Protein AF-A0AAV9ZT35-F1 (afdb_monomer)

Foldseek 3Di:
DKDFQPVADPPDDPPPPPVQWDKFFAAEPDAQGIIDIDGNVPDPVQKDWDDQHDSFKTWMWGDDPVDIDIDIRGDDDPPDCVRVVSVVVVD

Radius of gyration: 13.41 Å; Cα contacts (8 Å, |Δi|>4): 171; chains: 1; bounding box: 35×23×34 Å

Organism: NCBI:txid2862362

Solvent-accessible surface area (backbone atoms only — not comparable to full-atom values): 5397 Å² total; per-residue (Å²): 90,73,43,63,64,69,78,54,53,91,95,59,71,88,61,84,90,47,80,60,47,45,82,41,65,20,40,47,84,75,71,40,26,9,26,36,43,42,56,62,89,51,64,72,87,36,45,46,73,54,94,48,88,31,24,32,34,18,39,37,38,34,57,54,101,90,50,75,50,75,48,75,29,69,36,55,61,92,97,52,59,66,53,58,60,55,49,65,77,76,109

Secondary structure (DSSP, 8-state):
-EEE---PPTT----TT-TTEEEEEPBSSS---EEEEEETTS-GGGEEE---B-TTEEEEEEE-SS-EEEEEEEPPPTT--HHHHHHHTT-

Structure (mmCIF, N/CA/C/O backbone):
data_AF-A0AAV9ZT35-F1
#
_entry.id   AF-A0AAV9ZT35-F1
#
loop_
_atom_site.group_PDB
_atom_site.id
_atom_site.type_symbol
_atom_site.label_atom_id
_atom_site.label_alt_id
_atom_site.label_comp_id
_atom_site.label_asym_id
_atom_site.label_entity_id
_atom_site.label_seq_id
_atom_site.pdbx_PDB_ins_code
_atom_site.Cartn_x
_atom_site.Cartn_y
_atom_site.Cartn_z
_atom_site.occupancy
_atom_site.B_iso_or_equiv
_atom_site.auth_seq_id
_atom_site.auth_comp_id
_atom_site.auth_asym_id
_atom_site.auth_atom_id
_atom_site.pdbx_PDB_model_num
ATOM 1 N N . ILE A 1 1 ? 1.522 6.614 6.926 1.00 89.88 1 ILE A N 1
ATOM 2 C CA . ILE A 1 1 ? 2.671 7.231 6.212 1.00 89.88 1 ILE A CA 1
ATOM 3 C C . ILE A 1 1 ? 2.860 6.488 4.901 1.00 89.88 1 ILE A C 1
ATOM 5 O O . ILE A 1 1 ? 2.845 5.262 4.927 1.00 89.88 1 ILE A O 1
ATOM 9 N N . CYS A 1 2 ? 3.015 7.204 3.791 1.00 92.88 2 CYS A N 1
ATOM 10 C CA . CYS A 1 2 ? 3.339 6.620 2.490 1.00 92.88 2 CYS A CA 1
ATOM 11 C C . CYS A 1 2 ? 4.835 6.816 2.222 1.00 92.88 2 CYS A C 1
ATOM 13 O O . CYS A 1 2 ? 5.339 7.917 2.422 1.00 92.88 2 CYS A O 1
ATOM 15 N N . ILE A 1 3 ? 5.534 5.755 1.819 1.00 89.56 3 ILE A N 1
ATOM 16 C CA . ILE A 1 3 ? 6.964 5.789 1.489 1.00 89.56 3 ILE A CA 1
ATOM 17 C C . ILE A 1 3 ? 7.142 5.225 0.081 1.00 89.56 3 ILE A C 1
ATOM 19 O O . ILE A 1 3 ? 6.655 4.129 -0.216 1.00 89.56 3 ILE A O 1
ATOM 23 N N . THR A 1 4 ? 7.844 5.967 -0.768 1.00 90.06 4 THR A N 1
ATOM 24 C CA . THR A 1 4 ? 8.302 5.528 -2.089 1.00 90.06 4 THR A CA 1
ATOM 25 C C . THR A 1 4 ? 9.765 5.122 -2.022 1.00 90.06 4 THR A C 1
ATOM 27 O O . THR A 1 4 ? 10.522 5.650 -1.213 1.00 90.06 4 THR A O 1
ATOM 30 N N . GLU A 1 5 ? 10.144 4.158 -2.857 1.00 87.25 5 GLU A N 1
ATOM 31 C CA . GLU A 1 5 ? 11.495 3.598 -2.930 1.00 87.25 5 GLU A CA 1
ATOM 32 C C . GLU A 1 5 ? 12.055 3.183 -1.558 1.00 87.25 5 GLU A C 1
ATOM 34 O O . GLU A 1 5 ? 13.132 3.614 -1.158 1.00 87.25 5 GLU A O 1
ATOM 39 N N . PRO A 1 6 ? 11.368 2.303 -0.804 1.00 79.12 6 PRO A N 1
ATOM 40 C CA . PRO A 1 6 ? 11.839 1.914 0.524 1.00 79.12 6 PRO A CA 1
ATOM 41 C C . PRO A 1 6 ? 13.119 1.048 0.484 1.00 79.12 6 PRO A C 1
ATOM 43 O O . PRO A 1 6 ? 13.652 0.718 1.538 1.00 79.12 6 PRO A O 1
ATOM 46 N N . PHE A 1 7 ? 13.584 0.642 -0.711 1.00 71.81 7 PHE A N 1
ATOM 47 C CA . PHE A 1 7 ? 14.762 -0.206 -0.964 1.00 71.81 7 PHE A CA 1
ATOM 48 C C . PHE A 1 7 ? 14.870 -1.442 -0.055 1.00 71.81 7 PHE A C 1
ATOM 50 O O . PHE A 1 7 ? 15.961 -1.877 0.309 1.00 71.81 7 PHE A O 1
ATOM 57 N N . ILE A 1 8 ? 13.731 -2.049 0.287 1.00 66.44 8 ILE A N 1
ATOM 58 C CA . ILE A 1 8 ? 13.705 -3.262 1.105 1.00 66.44 8 ILE A CA 1
ATOM 59 C C . ILE A 1 8 ? 13.870 -4.482 0.212 1.00 66.44 8 ILE A C 1
ATOM 61 O O . ILE A 1 8 ? 13.058 -4.753 -0.674 1.00 66.44 8 ILE A O 1
ATOM 65 N N . TYR A 1 9 ? 14.955 -5.211 0.451 1.00 62.25 9 TYR A N 1
ATOM 66 C CA . TYR A 1 9 ? 15.260 -6.465 -0.222 1.00 62.25 9 TYR A CA 1
ATOM 67 C C . TYR A 1 9 ? 14.252 -7.555 0.166 1.00 62.25 9 TYR A C 1
ATOM 69 O O . TYR A 1 9 ? 13.723 -7.572 1.279 1.00 62.25 9 TYR A O 1
ATOM 77 N N . SER A 1 10 ? 13.988 -8.489 -0.750 1.00 54.47 10 SER A N 1
ATOM 78 C CA . SER A 1 10 ? 13.081 -9.614 -0.496 1.00 54.47 10 SER A CA 1
ATOM 79 C C . SER A 1 10 ? 13.511 -10.389 0.752 1.00 54.47 10 SER A C 1
ATOM 81 O O . SER A 1 10 ? 14.675 -10.762 0.867 1.00 54.47 10 SER A O 1
ATOM 83 N N . GLY A 1 11 ? 12.579 -10.642 1.671 1.00 59.25 11 GLY A N 1
ATOM 84 C CA . GLY A 1 11 ? 12.859 -11.344 2.929 1.00 59.25 11 GLY A CA 1
ATOM 85 C C . GLY A 1 11 ? 13.300 -10.437 4.082 1.00 59.25 11 GLY A C 1
ATOM 86 O O . GLY A 1 11 ? 13.319 -10.886 5.226 1.00 59.25 11 GLY A O 1
ATOM 87 N N . HIS A 1 12 ? 13.568 -9.154 3.826 1.00 61.41 12 HIS A N 1
ATOM 88 C CA . HIS A 1 12 ? 13.854 -8.178 4.872 1.00 61.41 12 HIS A CA 1
ATOM 89 C C . HIS A 1 12 ? 12.585 -7.413 5.266 1.00 61.41 12 HIS A C 1
ATOM 91 O O . HIS A 1 12 ? 11.690 -7.170 4.458 1.00 61.41 12 HIS A O 1
ATOM 97 N N . ARG A 1 13 ? 12.494 -7.044 6.544 1.00 62.25 13 ARG A N 1
ATOM 98 C CA . ARG A 1 13 ? 11.478 -6.128 7.078 1.00 62.25 13 ARG A CA 1
ATOM 99 C C . ARG A 1 13 ? 12.194 -4.866 7.552 1.00 62.25 13 ARG A C 1
ATOM 101 O O . ARG A 1 13 ? 13.366 -4.950 7.921 1.00 62.25 13 ARG A O 1
ATOM 108 N N . PHE A 1 14 ? 11.504 -3.722 7.572 1.00 62.34 14 PHE A N 1
ATOM 109 C CA . PHE A 1 14 ? 12.002 -2.543 8.288 1.00 62.34 14 PHE A CA 1
ATOM 110 C C . PHE A 1 14 ? 12.472 -2.959 9.690 1.00 62.34 14 PHE A C 1
ATOM 112 O O . PHE A 1 14 ? 11.786 -3.712 10.387 1.00 62.34 14 PHE A O 1
ATOM 119 N N . THR A 1 15 ? 13.667 -2.512 10.070 1.00 55.56 15 THR A N 1
ATOM 120 C CA . THR A 1 15 ? 14.272 -2.810 11.371 1.00 55.56 15 THR A CA 1
ATOM 121 C C . THR A 1 15 ? 13.476 -2.159 12.512 1.00 55.56 15 THR A C 1
ATOM 123 O O . THR A 1 15 ? 12.581 -1.337 12.290 1.00 55.56 15 THR A O 1
ATOM 126 N N . MET A 1 16 ? 13.799 -2.542 13.754 1.00 49.19 16 MET A N 1
ATOM 127 C CA . MET A 1 16 ? 13.118 -2.202 15.020 1.00 49.19 16 MET A CA 1
ATOM 128 C C . MET A 1 16 ? 12.845 -0.710 15.302 1.00 49.19 16 MET A C 1
ATOM 130 O O . MET A 1 16 ? 12.250 -0.412 16.328 1.00 49.19 16 MET A O 1
ATOM 134 N N . ALA A 1 17 ? 13.224 0.228 14.430 1.00 55.09 17 ALA A N 1
ATOM 135 C CA . ALA A 1 17 ? 12.866 1.646 14.532 1.00 55.09 17 ALA A CA 1
ATOM 136 C C . ALA A 1 17 ? 11.378 1.934 14.223 1.00 55.09 17 ALA A C 1
ATOM 138 O O . ALA A 1 17 ? 10.922 3.068 14.344 1.00 55.09 17 ALA A O 1
ATOM 139 N N . THR A 1 18 ? 10.595 0.915 13.848 1.00 63.38 18 THR A N 1
ATOM 140 C CA . THR A 1 18 ? 9.158 1.036 13.540 1.00 63.38 18 THR A CA 1
ATOM 141 C C . THR A 1 18 ? 8.250 0.157 14.423 1.00 63.38 18 THR A C 1
ATOM 143 O O . THR A 1 18 ? 7.266 -0.397 13.930 1.00 63.38 18 THR A O 1
ATOM 146 N N . PRO A 1 19 ? 8.498 0.007 15.743 1.00 67.69 19 PRO A N 1
ATOM 147 C CA . PRO A 1 19 ? 7.777 -0.970 16.559 1.00 67.69 19 PRO A CA 1
ATOM 148 C C . PRO A 1 19 ? 6.291 -0.622 16.700 1.00 67.69 19 PRO A C 1
ATOM 150 O O . PRO A 1 19 ? 5.485 -1.523 16.912 1.00 67.69 19 PRO A O 1
ATOM 153 N N . SER A 1 20 ? 5.912 0.643 16.509 1.00 85.06 20 SER A N 1
ATOM 154 C CA . SER A 1 20 ? 4.526 1.129 16.549 1.00 85.06 20 SER A CA 1
ATOM 155 C C . SER A 1 20 ? 3.826 1.129 15.186 1.00 85.06 20 SER A C 1
ATOM 157 O O . SER A 1 20 ? 2.732 1.678 15.070 1.00 85.06 20 SER A O 1
ATOM 159 N N . TRP A 1 21 ? 4.423 0.527 14.151 1.00 87.69 21 TRP A N 1
ATOM 160 C CA . TRP A 1 21 ? 3.888 0.556 12.789 1.00 87.69 21 TRP A CA 1
ATOM 161 C C . TRP A 1 21 ? 3.717 -0.849 12.198 1.00 87.69 21 TRP A C 1
ATOM 163 O O . TRP A 1 21 ? 4.494 -1.766 12.459 1.00 87.69 21 TRP A O 1
ATOM 173 N N . VAL A 1 22 ? 2.677 -1.013 11.386 1.00 88.75 22 VAL A N 1
ATOM 174 C CA . VAL A 1 22 ? 2.419 -2.176 10.533 1.00 88.75 22 VAL A CA 1
ATOM 175 C C . VAL A 1 22 ? 2.761 -1.784 9.101 1.00 88.75 22 VAL A C 1
ATOM 177 O O . VAL A 1 22 ? 2.322 -0.740 8.620 1.00 88.75 22 VAL A O 1
ATOM 180 N N . SER A 1 23 ? 3.566 -2.606 8.430 1.00 88.75 23 SER A N 1
ATOM 181 C CA . SER A 1 23 ? 4.063 -2.346 7.076 1.00 88.75 23 SER A CA 1
ATOM 182 C C . SER A 1 23 ? 3.236 -3.077 6.021 1.00 88.75 23 SER A C 1
ATOM 184 O O . SER A 1 23 ? 3.093 -4.296 6.095 1.00 88.75 23 SER A O 1
ATOM 186 N N . PHE A 1 24 ? 2.767 -2.347 5.010 1.00 90.69 24 PHE A N 1
ATOM 187 C CA . PHE A 1 24 ? 2.090 -2.884 3.830 1.00 90.69 24 PHE A CA 1
ATOM 188 C C . PHE A 1 24 ? 2.908 -2.585 2.580 1.00 90.69 24 PHE A C 1
ATOM 190 O O . PHE A 1 24 ? 3.122 -1.423 2.241 1.00 90.69 24 PHE A O 1
ATOM 197 N N . TYR A 1 25 ? 3.349 -3.635 1.894 1.00 89.12 25 TYR A N 1
ATOM 198 C CA . TYR A 1 25 ? 4.143 -3.542 0.668 1.00 89.12 25 TYR A CA 1
ATOM 199 C C . TYR A 1 25 ? 3.272 -3.755 -0.563 1.00 89.12 25 TYR A C 1
ATOM 201 O O . TYR A 1 25 ? 2.255 -4.449 -0.489 1.00 89.12 25 TYR A O 1
ATOM 209 N N . ALA A 1 26 ? 3.696 -3.182 -1.686 1.00 89.50 26 ALA A N 1
ATOM 210 C CA . ALA A 1 26 ? 3.099 -3.419 -2.993 1.00 89.50 26 ALA A CA 1
ATOM 211 C C . ALA A 1 26 ? 3.023 -4.923 -3.307 1.00 89.50 26 ALA A C 1
ATOM 213 O O . ALA A 1 26 ? 3.902 -5.691 -2.900 1.00 89.50 26 ALA A O 1
ATOM 214 N N . ARG A 1 27 ? 1.972 -5.350 -4.011 1.00 82.31 27 ARG A N 1
ATOM 215 C CA . ARG A 1 27 ? 1.787 -6.755 -4.398 1.00 82.31 27 ARG A CA 1
ATOM 216 C C . ARG A 1 27 ? 2.237 -6.914 -5.838 1.00 82.31 27 ARG A C 1
ATOM 218 O O . ARG A 1 27 ? 1.653 -6.312 -6.713 1.00 82.31 27 ARG A O 1
ATOM 225 N N . GLY A 1 28 ? 3.263 -7.707 -6.108 1.00 81.25 28 GLY A N 1
ATOM 226 C CA . GLY A 1 28 ? 3.718 -7.922 -7.478 1.00 81.25 28 GLY A CA 1
ATOM 227 C C . GLY A 1 28 ? 5.074 -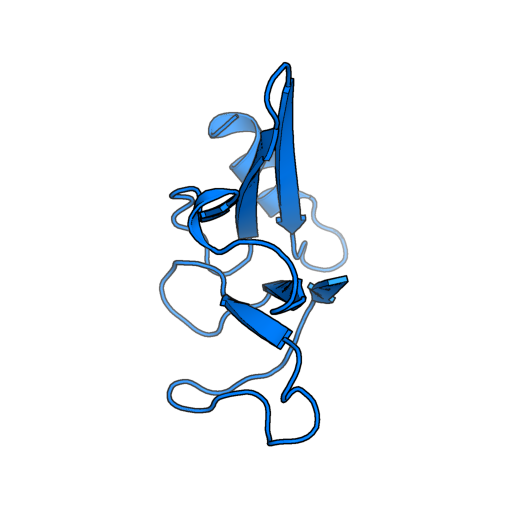8.603 -7.531 1.00 81.25 28 GLY A C 1
ATOM 228 O O . GLY A 1 28 ? 5.743 -8.773 -6.511 1.00 81.25 28 GLY A O 1
ATOM 229 N N . THR A 1 29 ? 5.483 -9.003 -8.731 1.00 73.44 29 THR A N 1
ATOM 230 C CA . THR A 1 29 ? 6.797 -9.610 -8.953 1.00 73.44 29 THR A CA 1
ATOM 231 C C . THR A 1 29 ? 7.906 -8.559 -8.894 1.00 73.44 29 THR A C 1
ATOM 233 O O . THR A 1 29 ? 7.810 -7.496 -9.512 1.00 73.44 29 THR A O 1
ATOM 236 N N . GLY A 1 30 ? 8.999 -8.873 -8.200 1.00 78.31 30 GLY A N 1
ATOM 237 C CA . GLY A 1 30 ? 10.165 -7.997 -8.071 1.00 78.31 30 GLY A CA 1
ATOM 238 C C . GLY A 1 30 ? 10.210 -7.229 -6.749 1.00 78.31 30 GLY A C 1
ATOM 239 O O . GLY A 1 30 ? 9.576 -7.607 -5.766 1.00 78.31 30 GLY A O 1
ATOM 240 N N . ARG A 1 31 ? 11.027 -6.171 -6.698 1.00 83.00 31 ARG A N 1
ATOM 241 C CA . ARG A 1 31 ? 11.219 -5.373 -5.477 1.00 83.00 31 ARG A CA 1
ATOM 242 C C . ARG A 1 31 ? 10.077 -4.359 -5.325 1.00 83.00 31 ARG A C 1
ATOM 244 O O . ARG A 1 31 ? 9.855 -3.605 -6.274 1.00 83.00 31 ARG A O 1
ATOM 251 N N . PRO A 1 32 ? 9.393 -4.298 -4.167 1.00 85.94 32 PRO A N 1
ATOM 252 C CA . PRO A 1 32 ? 8.336 -3.320 -3.947 1.00 85.94 32 PRO A CA 1
ATOM 253 C C . PRO A 1 32 ? 8.920 -1.903 -3.949 1.00 85.94 32 PRO A C 1
ATOM 255 O O . PRO A 1 32 ? 9.908 -1.623 -3.265 1.00 85.94 32 PRO A O 1
ATOM 258 N N . ARG A 1 33 ? 8.301 -1.006 -4.719 1.00 89.12 33 ARG A N 1
ATOM 259 C CA . ARG A 1 33 ? 8.705 0.406 -4.840 1.00 89.12 33 ARG A CA 1
ATOM 260 C C . ARG A 1 33 ? 7.817 1.354 -4.042 1.00 89.12 33 ARG A C 1
ATOM 262 O O . ARG A 1 33 ? 8.149 2.527 -3.919 1.00 89.12 33 ARG A O 1
ATOM 269 N N . SER A 1 34 ? 6.744 0.847 -3.446 1.00 90.38 34 SER A N 1
ATOM 270 C CA . SER A 1 34 ? 5.854 1.604 -2.570 1.00 90.38 34 SER A CA 1
ATOM 271 C C . SER A 1 34 ? 5.539 0.838 -1.286 1.00 90.38 34 SER A C 1
ATOM 273 O O . SER A 1 34 ? 5.474 -0.396 -1.242 1.00 90.38 34 SER A O 1
ATOM 275 N N . LEU A 1 35 ? 5.304 1.595 -0.221 1.00 90.19 35 LEU A N 1
ATOM 276 C CA . LEU A 1 35 ? 4.956 1.107 1.106 1.00 90.19 35 LEU A CA 1
ATOM 277 C C . LEU A 1 35 ? 3.931 2.046 1.750 1.00 90.19 35 LEU A C 1
ATOM 279 O O . LEU A 1 35 ? 4.010 3.268 1.599 1.00 90.19 35 LEU A O 1
ATOM 283 N N . ILE A 1 36 ? 3.016 1.474 2.532 1.00 93.25 36 ILE A N 1
ATOM 284 C CA . ILE A 1 36 ? 2.232 2.221 3.518 1.00 93.25 36 ILE A CA 1
ATOM 285 C C . ILE A 1 36 ? 2.527 1.684 4.923 1.00 93.25 36 ILE A C 1
ATOM 287 O O . ILE A 1 36 ? 2.435 0.483 5.175 1.00 93.25 36 ILE A O 1
ATOM 291 N N . LEU A 1 37 ? 2.862 2.587 5.845 1.00 91.62 37 LEU A N 1
ATOM 292 C CA . LEU A 1 37 ? 2.946 2.319 7.280 1.00 91.62 37 LEU A CA 1
ATOM 293 C C . LEU A 1 37 ? 1.658 2.770 7.972 1.00 91.62 37 LEU A C 1
ATOM 295 O O . LEU A 1 37 ? 1.269 3.942 7.867 1.00 91.62 37 LEU A O 1
ATOM 299 N N . VAL A 1 38 ? 1.041 1.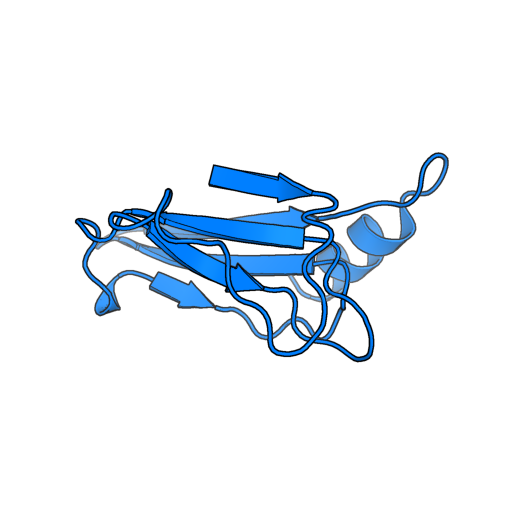856 8.717 1.00 93.12 38 VAL A N 1
ATOM 300 C CA . VAL A 1 38 ? -0.163 2.095 9.527 1.00 93.12 38 VAL A CA 1
ATOM 301 C C . VAL A 1 38 ? 0.203 2.025 11.003 1.00 93.12 38 VAL A C 1
ATOM 303 O O . VAL A 1 38 ? 0.933 1.128 11.412 1.00 93.12 38 VAL A O 1
ATOM 306 N N . ASN A 1 39 ? -0.265 2.975 11.811 1.00 91.88 39 ASN A N 1
ATOM 307 C CA . ASN A 1 39 ? 0.019 2.968 13.245 1.00 91.88 39 ASN A CA 1
ATOM 308 C C . ASN A 1 39 ? -0.700 1.781 13.914 1.00 91.88 39 ASN A C 1
ATOM 310 O O . ASN A 1 39 ? -1.886 1.568 13.666 1.00 91.88 39 ASN A O 1
ATOM 314 N N . LYS A 1 40 ? -0.007 1.025 14.773 1.00 90.25 40 LYS A N 1
ATOM 315 C CA . LYS A 1 40 ? -0.560 -0.145 15.482 1.00 90.25 40 LYS A CA 1
ATOM 316 C C . LYS A 1 40 ? -1.732 0.186 16.409 1.00 90.25 40 LYS A C 1
ATOM 318 O O . LYS A 1 40 ? -2.503 -0.709 16.727 1.00 90.25 40 LYS A O 1
ATOM 323 N N . ASN A 1 41 ? -1.886 1.448 16.809 1.00 92.25 41 ASN A N 1
ATOM 324 C CA . ASN A 1 41 ? -3.024 1.907 17.608 1.00 92.25 41 ASN A CA 1
ATOM 325 C C . ASN A 1 41 ? -4.328 1.977 16.795 1.00 92.25 41 ASN A C 1
ATOM 327 O O . ASN A 1 41 ? -5.406 2.107 17.371 1.00 92.25 41 ASN A O 1
ATOM 331 N N . ILE A 1 42 ? -4.255 1.899 15.462 1.00 92.31 42 ILE A N 1
ATOM 332 C CA . ILE A 1 42 ? -5.434 1.780 14.605 1.00 92.31 42 ILE A CA 1
ATOM 333 C C . ILE A 1 42 ? -5.884 0.318 14.615 1.00 92.31 42 ILE A C 1
ATOM 335 O O . ILE A 1 42 ? -5.087 -0.581 14.335 1.00 92.31 42 ILE A O 1
ATOM 339 N N . LYS A 1 43 ? -7.170 0.083 14.906 1.00 93.25 43 LYS A N 1
ATOM 340 C CA . LYS A 1 43 ? -7.734 -1.271 14.962 1.00 93.25 43 LYS A CA 1
ATOM 341 C C . LYS A 1 43 ? -7.515 -1.996 13.633 1.00 93.25 43 LYS A C 1
ATOM 343 O O . LYS A 1 43 ? -7.813 -1.451 12.571 1.00 93.25 43 LYS A O 1
ATOM 348 N N . SER A 1 44 ? -6.992 -3.215 13.683 1.00 90.38 44 SER A N 1
ATOM 349 C CA . SER A 1 44 ? -6.604 -3.980 12.490 1.00 90.38 44 SER A CA 1
ATOM 350 C C . SER A 1 44 ? -7.777 -4.384 11.592 1.00 90.38 44 SER A C 1
ATOM 352 O O . SER A 1 44 ? -7.574 -4.617 10.407 1.00 90.38 44 SER A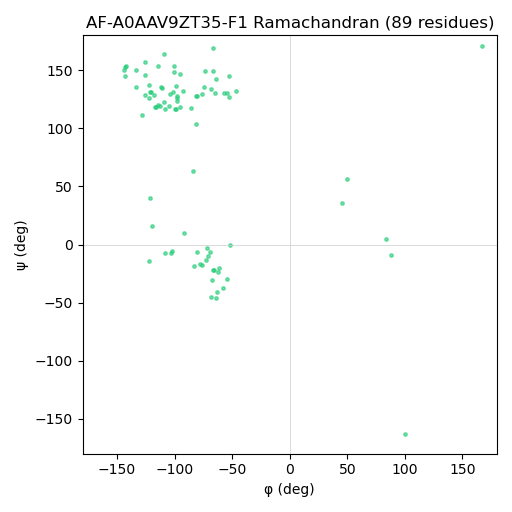 O 1
ATOM 354 N N . ASP A 1 45 ? -8.995 -4.440 12.125 1.00 92.69 45 ASP A N 1
ATOM 355 C CA . ASP A 1 45 ? -10.237 -4.700 11.387 1.00 92.69 45 ASP A CA 1
ATOM 356 C C . ASP A 1 45 ? -10.755 -3.473 10.614 1.00 92.69 45 ASP A C 1
ATOM 358 O O . ASP A 1 45 ? -11.560 -3.607 9.690 1.00 92.69 45 ASP A O 1
ATOM 362 N N . SER A 1 46 ? -10.264 -2.276 10.951 1.00 95.31 46 SER A N 1
ATOM 363 C CA . SER A 1 46 ? -10.656 -1.020 10.305 1.00 95.31 46 SER A CA 1
ATOM 364 C C . SER A 1 46 ? -9.946 -0.766 8.978 1.00 95.31 46 SER A C 1
ATOM 366 O O . SER A 1 46 ? -10.290 0.187 8.286 1.00 95.31 46 SER A O 1
ATOM 368 N N . TYR A 1 47 ? -8.978 -1.594 8.580 1.00 96.50 47 TYR A N 1
ATOM 369 C CA . TYR A 1 47 ? -8.313 -1.454 7.290 1.00 96.50 47 TYR A CA 1
ATOM 370 C C . TYR A 1 47 ? -7.981 -2.795 6.648 1.00 96.50 47 TYR A C 1
ATOM 372 O O . TYR A 1 47 ? -7.766 -3.809 7.303 1.00 96.50 47 TYR A O 1
ATOM 380 N N . ARG A 1 48 ? -7.909 -2.794 5.320 1.00 95.69 48 ARG A N 1
ATOM 381 C CA . ARG A 1 48 ? -7.459 -3.945 4.535 1.00 95.69 48 ARG A CA 1
ATOM 382 C C . ARG A 1 48 ? -6.671 -3.485 3.327 1.00 95.69 48 ARG A C 1
ATOM 384 O O . ARG A 1 48 ? -6.961 -2.439 2.755 1.00 95.69 48 ARG A O 1
ATOM 391 N N . GLN A 1 49 ? -5.722 -4.298 2.890 1.00 94.56 49 GLN A N 1
ATOM 392 C CA . GLN A 1 49 ? -5.027 -4.042 1.636 1.00 94.56 49 GLN A CA 1
ATOM 393 C C . GLN A 1 49 ? -5.914 -4.405 0.443 1.00 94.56 49 GLN A C 1
ATOM 395 O O . GLN A 1 49 ? -6.479 -5.502 0.394 1.00 94.56 49 GLN A O 1
ATOM 400 N N . ALA A 1 50 ? -6.046 -3.480 -0.506 1.00 93.06 50 ALA A N 1
ATOM 401 C CA . ALA A 1 50 ? -6.694 -3.755 -1.780 1.00 93.06 50 ALA A CA 1
ATOM 402 C C . ALA A 1 50 ? -5.779 -4.624 -2.657 1.00 93.06 50 ALA A C 1
ATOM 404 O O . ALA A 1 50 ? -4.552 -4.579 -2.545 1.00 93.06 50 ALA A O 1
ATOM 405 N N . LYS A 1 51 ? -6.382 -5.459 -3.506 1.00 89.44 51 LYS A N 1
ATOM 406 C CA . LYS A 1 51 ? -5.644 -6.265 -4.481 1.00 89.44 51 LYS A CA 1
ATOM 407 C C . LYS A 1 51 ? -5.341 -5.381 -5.687 1.00 89.44 51 LYS A C 1
ATOM 409 O O . LYS A 1 51 ? -6.242 -5.103 -6.464 1.00 89.44 51 LYS A O 1
ATOM 414 N N . VAL A 1 52 ? -4.097 -4.930 -5.783 1.00 88.62 52 VAL A N 1
ATOM 415 C CA . VAL A 1 52 ? -3.542 -4.276 -6.970 1.00 88.62 52 VAL A CA 1
ATOM 416 C C . VAL A 1 52 ? -2.250 -5.015 -7.269 1.00 88.62 52 VAL A C 1
ATOM 418 O O . VAL A 1 52 ? -1.327 -4.955 -6.456 1.00 88.62 52 VAL A O 1
ATOM 421 N N . ASP A 1 53 ? -2.217 -5.762 -8.369 1.00 87.69 53 ASP A N 1
ATOM 422 C CA . ASP A 1 53 ? -1.083 -6.612 -8.741 1.00 87.69 53 ASP A CA 1
ATOM 423 C C . ASP A 1 53 ? -0.012 -5.785 -9.471 1.00 87.69 53 ASP A C 1
ATOM 425 O O . ASP A 1 53 ? 0.302 -6.004 -10.635 1.00 87.69 53 ASP A O 1
ATOM 429 N N . SER A 1 54 ? 0.556 -4.817 -8.751 1.00 88.19 54 SER A N 1
ATOM 430 C CA . SER A 1 54 ? 1.650 -3.960 -9.194 1.00 88.19 54 SER A CA 1
ATOM 431 C C . SER A 1 54 ? 2.727 -3.859 -8.119 1.00 88.19 54 SER A C 1
ATOM 433 O O . SER A 1 54 ? 2.451 -3.597 -6.946 1.00 88.19 54 SER A O 1
ATOM 435 N N . ARG A 1 55 ? 4.001 -3.974 -8.511 1.00 87.62 55 ARG A N 1
ATOM 436 C CA . ARG A 1 55 ? 5.133 -3.757 -7.588 1.00 87.62 55 ARG A CA 1
ATOM 437 C C . ARG A 1 55 ? 5.319 -2.280 -7.195 1.00 87.62 55 ARG A C 1
ATOM 439 O O . ARG A 1 55 ? 6.126 -1.986 -6.310 1.00 87.62 55 ARG A O 1
ATOM 446 N N . ASN A 1 56 ? 4.611 -1.371 -7.865 1.00 90.81 56 ASN A N 1
ATOM 447 C CA . ASN A 1 56 ? 4.744 0.079 -7.725 1.00 90.81 56 ASN A CA 1
ATOM 448 C C . ASN A 1 56 ? 3.561 0.728 -6.997 1.00 90.81 56 ASN A C 1
ATOM 450 O O . ASN A 1 56 ? 3.624 1.917 -6.686 1.00 90.81 56 ASN A O 1
ATOM 454 N N . VAL A 1 57 ? 2.501 -0.038 -6.715 1.00 92.00 57 VAL A N 1
ATOM 455 C CA . VAL A 1 57 ? 1.292 0.463 -6.061 1.00 92.00 57 VAL A CA 1
ATOM 456 C C . VAL A 1 57 ? 1.011 -0.316 -4.782 1.00 92.00 57 VAL A C 1
ATOM 458 O O . VAL A 1 57 ? 0.846 -1.535 -4.775 1.00 92.00 57 VAL A O 1
ATOM 461 N N . THR A 1 58 ? 0.873 0.413 -3.679 1.00 93.31 58 THR A N 1
ATOM 462 C CA . THR A 1 58 ? 0.345 -0.109 -2.418 1.00 93.31 58 THR A CA 1
ATOM 463 C C . THR A 1 58 ? -0.972 0.584 -2.132 1.00 93.31 58 THR A C 1
ATOM 465 O O . THR A 1 58 ? -0.996 1.798 -1.952 1.00 93.31 58 THR A O 1
ATOM 468 N N . SER A 1 59 ? -2.063 -0.175 -2.030 1.00 95.44 59 SER A N 1
ATOM 469 C CA . SER A 1 59 ? -3.383 0.386 -1.738 1.00 95.44 59 SER A CA 1
ATOM 470 C C . SER A 1 59 ? -3.990 -0.205 -0.465 1.00 95.44 59 SER A C 1
ATOM 472 O O . SER A 1 59 ? -4.006 -1.423 -0.273 1.00 95.44 59 SER A O 1
ATOM 474 N N . LEU A 1 60 ? -4.4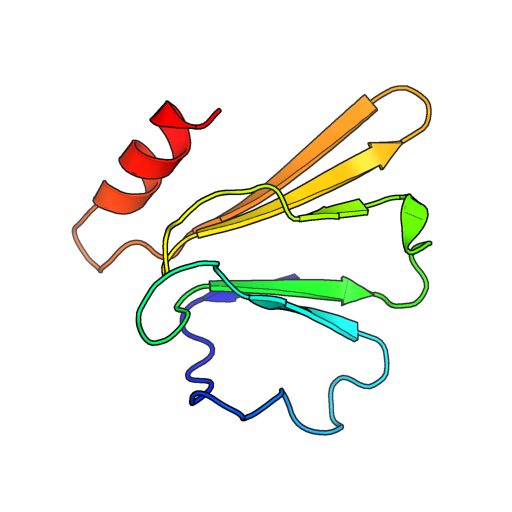86 0.662 0.416 1.00 96.50 60 LEU A N 1
ATOM 475 C CA . LEU A 1 60 ? -5.203 0.313 1.640 1.00 96.50 60 LEU A CA 1
ATOM 476 C C . LEU A 1 60 ? -6.591 0.950 1.629 1.00 96.50 60 LEU A C 1
ATOM 478 O O . LEU A 1 60 ? -6.736 2.125 1.314 1.00 96.50 60 LEU A O 1
ATOM 482 N N . ILE A 1 61 ? -7.598 0.190 2.042 1.00 96.88 61 ILE A N 1
ATOM 483 C CA . ILE A 1 61 ? -8.963 0.669 2.252 1.00 96.88 61 ILE A CA 1
ATOM 484 C C . ILE A 1 61 ? -9.207 0.705 3.754 1.00 96.88 61 ILE A C 1
ATOM 486 O O . ILE A 1 61 ? -9.201 -0.345 4.398 1.00 96.88 61 ILE A O 1
ATOM 490 N N . PHE A 1 62 ? -9.442 1.898 4.285 1.00 97.12 62 PHE A N 1
ATOM 491 C CA . PHE A 1 62 ? -9.900 2.140 5.645 1.00 97.12 62 PHE A CA 1
ATOM 492 C C . PHE A 1 62 ? -11.425 2.212 5.664 1.00 97.12 62 PHE A C 1
ATOM 494 O O . PHE A 1 62 ? -12.034 2.904 4.848 1.00 97.12 62 PHE A O 1
ATOM 501 N N . LYS A 1 63 ? -12.038 1.495 6.600 1.00 96.0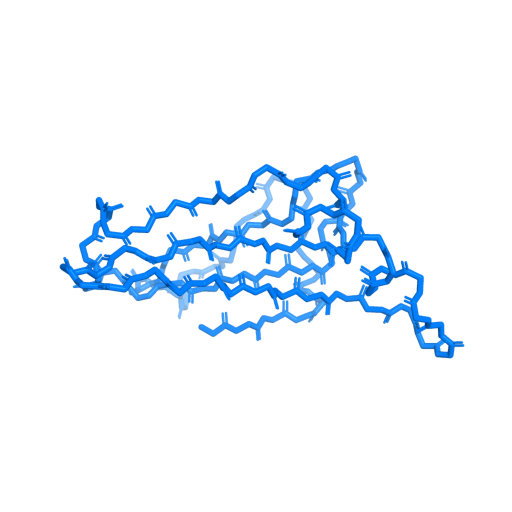6 63 LYS A N 1
ATOM 502 C CA . LYS A 1 63 ? -13.474 1.493 6.854 1.00 96.06 63 LYS A CA 1
ATOM 503 C C . LYS A 1 63 ? -13.759 2.300 8.112 1.00 96.06 63 LYS A C 1
ATOM 505 O O . LYS A 1 63 ? -13.321 1.941 9.202 1.00 96.06 63 LYS A O 1
ATOM 510 N N . PHE A 1 64 ? -14.542 3.352 7.950 1.00 92.44 64 PHE A N 1
ATOM 511 C CA . PHE A 1 64 ? -15.154 4.101 9.038 1.00 92.44 64 PHE A CA 1
ATOM 512 C C . PHE A 1 64 ? -16.667 3.826 9.032 1.00 92.44 64 PHE A C 1
ATOM 514 O O . PHE A 1 64 ? -17.186 3.340 8.026 1.00 92.44 64 PHE A O 1
ATOM 521 N N . PRO A 1 65 ? -17.405 4.126 10.117 1.00 92.56 65 PRO A N 1
ATOM 522 C CA . PRO A 1 65 ? -18.829 3.787 10.215 1.00 92.56 65 PRO A CA 1
ATOM 523 C C . PRO A 1 65 ? -19.701 4.306 9.064 1.00 92.56 65 PRO A C 1
ATOM 525 O O . PRO A 1 65 ? -20.708 3.691 8.736 1.00 92.56 65 PRO A O 1
ATOM 528 N N . GLN A 1 66 ? -19.322 5.432 8.457 1.00 94.12 66 GLN A N 1
ATOM 529 C CA . GLN A 1 66 ? -20.130 6.125 7.448 1.00 94.12 66 GLN A CA 1
ATOM 530 C C . GLN A 1 66 ? -19.412 6.292 6.108 1.00 94.12 66 GLN A C 1
ATOM 532 O O . GLN A 1 66 ? -20.046 6.627 5.113 1.00 94.12 66 GLN A O 1
ATOM 537 N N . VAL A 1 67 ? -18.094 6.084 6.068 1.00 94.69 67 VAL A N 1
ATOM 538 C CA . VAL A 1 67 ? -17.284 6.341 4.874 1.00 94.69 67 VAL A CA 1
ATOM 539 C C . VAL A 1 67 ? -16.206 5.279 4.730 1.00 94.69 67 VAL A C 1
ATOM 541 O O . VAL A 1 67 ? -15.730 4.712 5.715 1.00 94.69 67 VAL A O 1
ATOM 544 N N . SER A 1 68 ? -15.774 5.043 3.497 1.00 94.81 68 SER A N 1
ATOM 545 C CA . SER A 1 68 ? -14.536 4.316 3.226 1.00 94.81 68 SER A CA 1
ATOM 546 C C . SER A 1 68 ? -13.514 5.272 2.629 1.00 94.81 68 SER A C 1
ATOM 548 O O . SER A 1 68 ? -13.846 6.064 1.752 1.00 94.81 68 SER A O 1
ATOM 550 N N . LEU A 1 69 ? -12.275 5.195 3.107 1.00 95.69 69 LEU A N 1
ATOM 551 C CA . LEU A 1 69 ? -11.146 5.950 2.574 1.00 95.69 69 LEU A CA 1
ATOM 552 C C . LEU A 1 69 ? -10.170 4.975 1.930 1.00 95.69 69 LEU A C 1
ATOM 554 O O . LEU A 1 69 ? -9.616 4.112 2.611 1.00 95.69 69 LEU A O 1
ATOM 558 N N . GLN A 1 70 ? -9.928 5.126 0.633 1.00 95.50 70 GLN A N 1
ATOM 559 C CA . GLN A 1 70 ? -8.877 4.389 -0.052 1.00 95.50 70 GLN A CA 1
ATOM 560 C C . GLN A 1 70 ? -7.629 5.260 -0.170 1.00 95.50 70 GLN A C 1
ATOM 562 O O . GLN A 1 70 ? -7.671 6.365 -0.699 1.00 95.50 70 GLN A O 1
ATOM 567 N N . ILE A 1 71 ? -6.516 4.750 0.346 1.00 95.38 71 ILE A N 1
ATOM 568 C CA . ILE A 1 71 ? -5.205 5.385 0.278 1.00 95.38 71 ILE A CA 1
ATOM 569 C C . ILE A 1 71 ? -4.349 4.571 -0.680 1.00 95.38 71 ILE A C 1
ATOM 571 O O . ILE A 1 71 ? -4.126 3.380 -0.455 1.00 95.38 71 ILE A O 1
ATOM 575 N N . CYS A 1 72 ? -3.837 5.225 -1.717 1.00 94.38 72 CYS A N 1
ATOM 576 C CA . CYS A 1 72 ? -2.936 4.626 -2.692 1.00 94.38 72 CYS A CA 1
ATOM 577 C C . CYS A 1 72 ? -1.577 5.327 -2.625 1.00 94.38 72 CYS A C 1
ATOM 579 O O . CYS A 1 72 ? -1.477 6.528 -2.852 1.00 94.38 72 CYS A O 1
ATOM 581 N N . SER A 1 73 ? -0.537 4.566 -2.294 1.00 93.94 73 SER A N 1
ATOM 582 C CA . SER A 1 73 ? 0.857 4.981 -2.429 1.00 93.94 73 SER A CA 1
ATOM 583 C C . SER A 1 73 ? 1.363 4.447 -3.759 1.00 93.94 73 SER A C 1
ATOM 585 O O . SER A 1 73 ? 1.344 3.233 -3.971 1.00 93.94 73 SER A O 1
ATOM 587 N N . ILE A 1 74 ? 1.761 5.350 -4.650 1.00 92.25 74 ILE A N 1
ATOM 588 C CA . ILE A 1 74 ? 2.165 5.042 -6.021 1.00 92.25 74 ILE A CA 1
ATOM 589 C C . ILE A 1 74 ? 3.600 5.514 -6.191 1.00 92.25 74 ILE A C 1
ATOM 591 O O . ILE A 1 74 ? 3.930 6.649 -5.845 1.00 92.25 74 ILE A O 1
ATOM 595 N N . TYR A 1 75 ? 4.442 4.651 -6.737 1.00 90.44 75 TYR A N 1
ATOM 596 C CA . TYR A 1 75 ? 5.718 5.048 -7.302 1.00 90.44 75 TYR A CA 1
ATOM 597 C C . TYR A 1 75 ? 5.570 5.166 -8.819 1.00 90.44 75 TYR A C 1
ATOM 599 O O . TYR A 1 75 ? 5.302 4.170 -9.483 1.00 90.44 75 TYR A O 1
ATOM 607 N N . ASN A 1 76 ? 5.758 6.371 -9.352 1.00 86.94 76 ASN A N 1
ATOM 608 C CA . ASN A 1 76 ? 5.927 6.601 -10.784 1.00 86.94 76 ASN A CA 1
ATOM 609 C C . ASN A 1 76 ? 7.419 6.747 -11.081 1.00 86.94 76 ASN A C 1
ATOM 611 O O . ASN A 1 76 ? 8.123 7.441 -10.341 1.00 86.94 76 ASN A O 1
ATOM 615 N N . GLU A 1 77 ? 7.903 6.111 -12.149 1.00 83.31 77 GLU A N 1
ATOM 616 C CA . GLU A 1 77 ? 9.277 6.345 -12.591 1.00 83.31 77 GLU A CA 1
ATOM 617 C C . GLU A 1 77 ? 9.433 7.810 -13.036 1.00 83.31 77 GLU A C 1
ATOM 619 O O . GLU A 1 77 ? 8.500 8.369 -13.628 1.00 83.31 77 GLU A O 1
ATOM 624 N N . PRO A 1 78 ? 10.578 8.462 -12.757 1.00 83.00 78 PRO A N 1
ATOM 625 C CA . PRO A 1 78 ? 10.795 9.852 -13.141 1.00 83.00 78 PRO A CA 1
ATOM 626 C C . PRO A 1 78 ? 10.524 10.082 -14.633 1.00 83.00 78 PRO A C 1
ATOM 628 O O . PRO A 1 78 ? 11.079 9.395 -15.484 1.00 83.00 78 PRO A O 1
ATOM 631 N N . GLY A 1 79 ? 9.677 11.065 -14.948 1.00 76.44 79 GLY A N 1
ATOM 632 C CA . GLY A 1 79 ? 9.303 11.387 -16.331 1.00 76.44 79 GLY A CA 1
ATOM 633 C C . GLY A 1 79 ? 8.173 10.532 -16.918 1.00 76.44 79 GLY A C 1
ATOM 634 O O . GLY A 1 79 ? 7.845 10.708 -18.087 1.00 76.44 79 GLY A O 1
ATOM 635 N N . THR A 1 80 ? 7.550 9.653 -16.126 1.00 79.19 80 THR A N 1
ATOM 636 C CA . THR A 1 80 ? 6.414 8.814 -16.543 1.00 79.19 80 T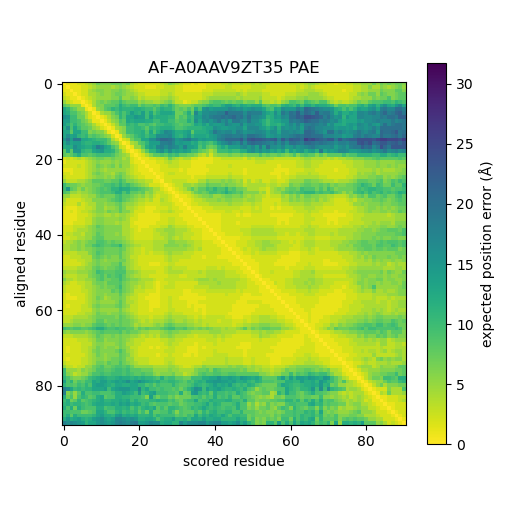HR A CA 1
ATOM 637 C C . THR A 1 80 ? 5.216 8.978 -15.600 1.00 79.19 80 THR A C 1
ATOM 639 O O . THR A 1 80 ? 5.376 9.351 -14.439 1.00 79.19 80 THR A O 1
ATOM 642 N N . ASN A 1 81 ? 4.010 8.668 -16.088 1.00 79.19 81 ASN A N 1
ATOM 643 C CA . ASN A 1 81 ? 2.782 8.562 -15.279 1.00 79.19 81 ASN A CA 1
ATOM 644 C C . ASN A 1 81 ? 2.154 7.158 -15.353 1.00 79.19 81 ASN A C 1
ATOM 646 O O . ASN A 1 81 ? 1.002 6.962 -14.972 1.00 79.19 81 ASN A O 1
ATOM 650 N N . GLU A 1 82 ? 2.910 6.168 -15.825 1.00 76.12 82 GLU A N 1
ATOM 651 C CA . GLU A 1 82 ? 2.383 4.853 -16.203 1.00 76.12 82 GLU A CA 1
ATOM 652 C C . GLU A 1 82 ? 1.656 4.132 -15.055 1.00 76.12 82 GLU A C 1
ATOM 654 O O . GLU A 1 82 ? 0.615 3.512 -15.277 1.00 76.12 82 GLU A O 1
ATOM 659 N N . HIS A 1 83 ? 2.139 4.245 -13.812 1.00 75.50 83 HIS A N 1
ATOM 660 C CA . HIS A 1 83 ? 1.522 3.559 -12.666 1.00 75.50 83 HIS A CA 1
ATOM 661 C C . HIS A 1 83 ? 0.333 4.315 -12.067 1.00 75.50 83 HIS A C 1
ATOM 663 O O . HIS A 1 83 ? -0.498 3.715 -11.382 1.00 75.50 83 HIS A O 1
ATOM 669 N N . TYR A 1 84 ? 0.202 5.612 -12.354 1.00 76.12 84 TYR A N 1
ATOM 670 C CA . TYR A 1 84 ? -1.039 6.334 -12.091 1.00 76.12 84 TYR A CA 1
ATOM 671 C C . TYR A 1 84 ? -2.157 5.835 -13.017 1.00 76.12 84 TYR A C 1
ATOM 673 O O . TYR A 1 84 ? -3.252 5.525 -12.544 1.00 76.12 84 TYR A O 1
ATOM 681 N N . ASP A 1 85 ? -1.859 5.670 -14.307 1.00 74.69 85 ASP A N 1
ATOM 682 C CA . ASP A 1 85 ? -2.813 5.146 -15.291 1.00 74.69 85 ASP A CA 1
ATOM 683 C C . ASP A 1 85 ? -3.163 3.672 -15.036 1.00 74.69 85 ASP A C 1
ATOM 685 O O . ASP A 1 85 ? -4.273 3.220 -15.309 1.00 74.69 85 ASP A O 1
ATOM 689 N N . GLU A 1 86 ? -2.227 2.900 -14.487 1.00 71.19 86 GLU A N 1
ATOM 690 C CA . GLU A 1 86 ? -2.493 1.542 -14.017 1.00 71.19 86 GLU A CA 1
ATOM 691 C C . GLU A 1 86 ? -3.489 1.541 -12.848 1.00 71.19 86 GLU A C 1
ATOM 693 O O . GLU A 1 86 ? -4.452 0.772 -12.860 1.00 71.19 86 GLU A O 1
ATOM 698 N N . LEU A 1 87 ? -3.301 2.420 -11.855 1.00 74.62 87 LEU A N 1
ATOM 699 C CA . LEU A 1 87 ? -4.216 2.529 -10.719 1.00 74.62 87 LEU A CA 1
ATOM 700 C C . LEU A 1 87 ? -5.617 2.975 -11.153 1.00 74.62 87 LEU A C 1
ATOM 702 O O . LEU A 1 87 ? -6.593 2.431 -10.642 1.00 74.62 87 LEU A O 1
ATOM 706 N N . SER A 1 88 ? -5.735 3.930 -12.077 1.00 75.75 88 SER A N 1
ATOM 707 C CA . SER A 1 88 ? -7.038 4.452 -12.513 1.00 75.75 88 SER A CA 1
ATOM 708 C C . SER A 1 88 ? -7.927 3.394 -13.175 1.00 75.75 88 SER A C 1
ATOM 710 O O . SER A 1 88 ? -9.143 3.514 -13.121 1.00 75.75 88 SER A O 1
ATOM 712 N N . ARG A 1 89 ? -7.350 2.319 -13.730 1.00 74.56 89 ARG A N 1
ATOM 713 C CA . ARG A 1 89 ? -8.106 1.165 -14.256 1.00 74.56 89 ARG A CA 1
ATOM 714 C C . ARG A 1 89 ? -8.642 0.223 -13.172 1.00 74.56 89 ARG A C 1
ATOM 716 O O . ARG A 1 89 ? -9.486 -0.616 -13.470 1.00 74.56 89 ARG A O 1
A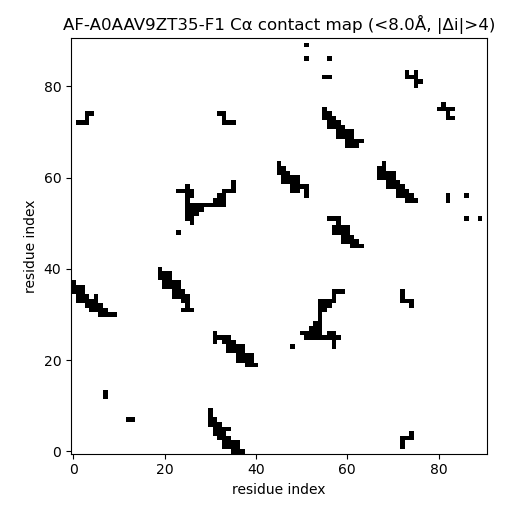TOM 723 N N . HIS A 1 90 ? -8.109 0.305 -11.953 1.00 69.44 90 HIS A N 1
ATOM 724 C CA . HIS A 1 90 ? -8.457 -0.568 -10.825 1.00 69.44 90 HIS A CA 1
ATOM 725 C C . HIS A 1 90 ? -9.382 0.102 -9.795 1.00 69.44 90 HIS A C 1
ATOM 727 O O . HIS A 1 90 ? -9.805 -0.567 -8.846 1.00 69.44 90 HIS A O 1
ATOM 733 N N . LEU A 1 91 ? -9.640 1.404 -9.946 1.00 69.19 91 LEU A N 1
ATOM 734 C CA . LEU A 1 91 ? -10.567 2.197 -9.135 1.00 69.19 91 LEU A CA 1
ATOM 735 C C . LEU A 1 91 ? -11.906 2.347 -9.860 1.00 69.19 91 LEU A C 1
ATOM 737 O O . LEU A 1 91 ? -12.934 2.303 -9.150 1.00 69.19 91 LEU A O 1
#

Mean predicted aligned error: 6.06 Å

Nearest PDB structures (foldseek):
  1wdu-assembly1_A  TM=7.014E-01  e=1.446E-02  Bombyx mori
  2v0s-assembly1_A  TM=6.819E-01  e=4.797E-02  Homo sapiens
  2ve7-assembly2_D  TM=5.540E-01  e=1.462E+00  Homo sapiens
  8q5h-assembly1_4  TM=4.758E-01  e=1.973E+00  Homo sapiens
  3ijt-assembly1_A  TM=2.501E-01  e=7.835E+00  Streptococcus mutans

Sequence (91 aa):
ICITEPFIYSGHRFTM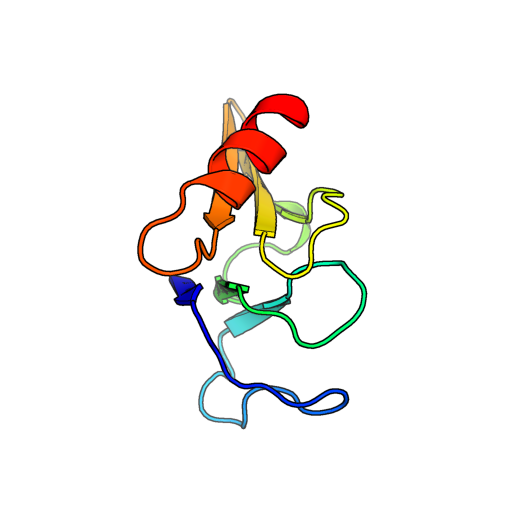ATPSWVSFYARGTGRPRSLILVNKNIKSDSYRQAKVDSRNVTSLIFKFPQVSLQICSIYNEPGTNEHYDELSRHL

pLDDT: mean 83.96, std 11.87, range [49.19, 97.12]

InterPro domains:
  IPR036691 Endonuclease/exonuclease/phosphatase superfamily [G3DSA:3.60.10.10] (1-91)
  IPR036691 Endonuclease/exonuclease/phosphatase superfamily [SSF56219] (1-90)

=== Feature glossary ===
The record interleaves many kinds of information about one protein. Here is each kind framed as the question it answers.

Q: What known structures does this most resemble?
A: Structural nearest neighbors (via Foldseek easy-search vs the PDB). Reported per hit: target PDB id, E-value, and alignment TM-score. A TM-score above ~0.5 is the conventional threshold for 'same fold'.

Q: Where is each backbone atom in 3D?
A: The mmCIF table is the protein's shape written out atom by atom. For each backbone N, Cα, C, and carbonyl O, it records an (x, y, z) coordinate triple in Å plus the residue type, chain letter, and residue number.

Q: What are the backbone torsion angles?
A: The φ/ψ torsion pair specifies the backbone conformation at each residue. φ rotates about the N–Cα bond, ψ about the Cα–C bond. Steric clashes forbid most of the (φ, ψ) plane — the allowed regions (α-helix basin, β-sheet basin, left-handed helix) are the Ramachandran-allowed regions.

Q: Which residues are buried vs exposed?
A: Solvent-accessible surface area (SASA) is the area in Å² traced out by the centre of a 1.4 Å probe sphere (a water molecule) rolled over the protein's van der Waals surface (Shrake–Rupley / Lee–Richards construction). Buried residues have near-zero SASA; fully exposed residues can exceed 200 Å². The total SASA scales roughly with the number of surface residues.

Q: How confident is the AlphaFold model at each residue?
A: pLDDT is the predicted lDDT-Cα score: AlphaFold's confidence that the local environment of each residue (all inter-atomic distances within 15 Å) is correctly placed. It is a per-residue number between 0 and 100, with higher meaning more reliable.

Q: What does the local fold look like, residue by residue?
A: 3Di is Foldseek's structural alphabet. Each residue is assigned one of twenty discrete states based on how its Cα sits relative to its spatial (not sequential) neighbors. Aligning 3Di strings finds structural homologs roughly as well as full 3D superposition, but orders of magnitude faster.

Q: How big and how compact is the whole molecule?
A: Radius of gyration (Rg) is the root-mean-square distance of Cα atoms from their centroid — a single number for overall size and compactness. A globular domain of N residues has Rg ≈ 2.2·N^0.38 Å; an extended or disordered chain has a much larger Rg. The Cα contact count is the number of residue pairs whose Cα atoms are within 8 Å and are more than four positions apart in sequence — a standard proxy for tertiary packing density. The bounding box is the smallest axis-aligned box enclosing all Cα atoms.

Q: Which residues are in helices, strands, or loops?
A: DSSP 8-state secondary structure assigns each residue one of H (α-helix), G (3₁₀-helix), I (π-helix), E (extended β-strand), B (isolated β-bridge), T (hydrogen-bonded turn), S (bend), or '-' (coil). The assignment is computed from backbone hydrogen-bond geometry via the Kabsch–Sander algorithm.

Q: How mobile is each atom in the crystal?
A: Crystallographic B-factors measure how much each atom's electron density is smeared out, in Å². They rise in mobile loops and surface residues and fall in the buried interior. In AlphaFold models this column is repurposed to hold pLDDT instead.

Q: What if only a Cα trace is available?
A: P-SEA three-state annotation labels each residue as helix, strand, or coil based purely on the geometry of the Cα trace. It serves as a fallback when the full backbone (and thus DSSP) is unavailable.

Q: What family and function is it annotated with?
A: Database cross-references. InterPro integrates a dozen domain/family signature databases into unified entries with residue-range hits. GO terms attach function/process/location labels with evidence codes. CATH codes position the fold in a four-level structural taxonomy. Organism is the NCBI-taxonomy species name.

Q: Are the domains correctly placed relative to each other?
A: Predicted Aligned Error (PAE) is an AlphaFold confidence matrix: entry (i, j) is the expected error in the position of residue j, in ångströms, when the prediction is superimposed on the true structure at residue i. Low PAE within a block of residues means that block is internally rigid and well-predicted; high PAE between two blocks means their relative placement is uncertain even if each 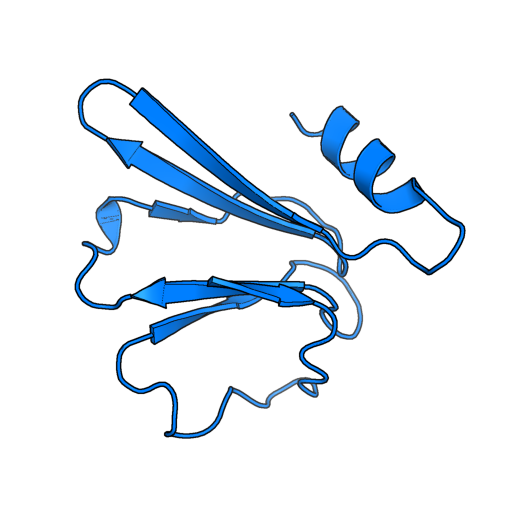block individually is confident.

Q: What do the diagnostic plots show?
A: Three diagnostic plots accompany the record. The Cα contact map visualizes the tertiary structure as a 2D adjacency matrix (8 Å cutoff, sequence-local contacts suppressed). The Ramachandran plot shows the distribution of backbone (φ, ψ) torsions, with points in the α and β basins reflecting secondary structure content. The PAE plot shows AlphaFold's inter-residue confidence as a color matrix.

Q: What is the amino-acid chain?
A: Primary structure: the covalent order of the twenty standard amino acids along the backbone. Two proteins with the same sequence will (almost always) fold to the same structure; two with 30% identity often share a fold but not the details.

Q: What do the rendered images show?
A: The six renders are orthographic views along the three Cartesian axes in both directions. Representation (cartoon, sticks, or surface) and color scheme (sequence-rainbow or by-chain) vary across proteins so the training set covers all the common visualization conventions.